Protein AF-A0AB35BUW9-F1 (afdb_monomer_lite)

Sequence (135 aa):
MRKITILLMLTLSVAYGQGQLTFNALEKMKGPFSFTEQNLIAQLMSMQQAQIDAGDITEFQSRCIASNMVVMFGDANAERFVQIAQKAYTHSMDALSIDDINFMQTINTKYMPALTIVTGECSETDSQNQEEDHE

pLDDT: mean 77.99, std 19.0, range [31.19, 95.5]

Secondary structure (DSSP, 8-state):
------------------------HHHHHTS---HHHHHHHHHHHHHHHHHHHHTSS-HHHHHHHHHHHHHHH-HHHHHHHHHHHHHHHHH-GGG--HHHHHHHHHHHHHHHHHHHHHHHHHHHHHHHHHHHTT-

Foldseek 3Di:
DDPPPPCPPPPDPDPDDDDPPDDDLVVLLPDDDDPLLVVLLVLQLVLCVVCCVVVVDHSQLSSSLSSVLCVVLPRVLSVLLSVLSVCCVPPNPVSDDPVSVVSVVVCCVPCVVVSVVSSVNSVVVVVVVVVVVVD

Radius of gyration: 15.79 Å; chains: 1; bounding box: 52×38×38 Å

Structure (mmCIF, N/CA/C/O backbone):
data_AF-A0AB35BUW9-F1
#
_entry.id   AF-A0AB35BUW9-F1
#
loop_
_atom_site.group_PDB
_atom_site.id
_atom_site.type_symbol
_atom_site.label_atom_id
_atom_site.label_alt_id
_atom_site.label_comp_id
_atom_site.label_asym_id
_atom_site.label_entity_id
_atom_site.label_seq_id
_atom_site.pdbx_PDB_ins_code
_atom_site.Cartn_x
_atom_site.Cartn_y
_atom_site.Cartn_z
_atom_site.occupancy
_atom_site.B_iso_or_equiv
_atom_site.auth_seq_id
_atom_site.auth_comp_id
_atom_site.auth_asym_id
_atom_site.auth_atom_id
_atom_site.pdbx_PDB_model_num
ATOM 1 N N . MET A 1 1 ? -10.069 -13.121 -24.584 1.00 36.94 1 MET A N 1
ATOM 2 C CA . MET A 1 1 ? -10.109 -12.687 -23.172 1.00 36.94 1 MET A CA 1
ATOM 3 C C . MET A 1 1 ? -9.405 -11.346 -23.080 1.00 36.94 1 MET A C 1
ATOM 5 O O . MET A 1 1 ? -8.191 -11.295 -23.220 1.00 36.94 1 MET A O 1
ATOM 9 N N . ARG A 1 2 ? -10.170 -10.254 -22.990 1.00 31.19 2 ARG A N 1
ATOM 10 C CA . ARG A 1 2 ? -9.616 -8.904 -22.845 1.00 31.19 2 ARG A CA 1
ATOM 11 C C . ARG A 1 2 ? -9.180 -8.756 -21.390 1.00 31.19 2 ARG A C 1
ATOM 13 O O . ARG A 1 2 ? -10.034 -8.660 -20.518 1.00 31.19 2 ARG A O 1
ATOM 20 N N . LYS A 1 3 ? -7.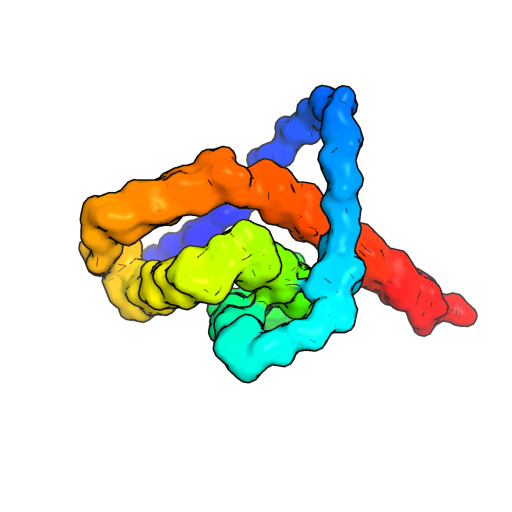870 -8.807 -21.138 1.00 35.72 3 LYS A N 1
ATOM 21 C CA . LYS A 1 3 ? -7.293 -8.353 -19.872 1.00 35.72 3 LYS A CA 1
ATOM 22 C C . LYS A 1 3 ? -7.615 -6.865 -19.786 1.00 35.72 3 LYS A C 1
ATOM 24 O O . LYS A 1 3 ? -7.068 -6.076 -20.551 1.00 35.72 3 LYS A O 1
ATOM 29 N N . ILE A 1 4 ? -8.588 -6.511 -18.953 1.00 41.66 4 ILE A N 1
ATOM 30 C CA . ILE A 1 4 ? -8.806 -5.127 -18.558 1.00 41.66 4 ILE A CA 1
ATOM 31 C C . ILE A 1 4 ? -7.612 -4.812 -17.669 1.00 41.66 4 ILE A C 1
ATOM 33 O O . ILE A 1 4 ? -7.592 -5.145 -16.489 1.00 41.66 4 ILE A O 1
ATOM 37 N N . THR A 1 5 ? -6.567 -4.277 -18.294 1.00 37.88 5 THR A N 1
ATOM 38 C CA . THR A 1 5 ? -5.558 -3.463 -17.637 1.00 37.88 5 THR A CA 1
ATOM 39 C C . THR A 1 5 ? -6.333 -2.510 -16.739 1.00 37.88 5 THR A C 1
ATOM 41 O O . THR A 1 5 ? -7.033 -1.631 -17.247 1.00 37.88 5 THR A O 1
ATOM 44 N N . ILE A 1 6 ? -6.293 -2.727 -15.420 1.00 48.56 6 ILE A N 1
ATOM 45 C CA . ILE A 1 6 ? -6.665 -1.706 -14.440 1.00 48.56 6 ILE A CA 1
ATOM 46 C C . ILE A 1 6 ? -5.575 -0.654 -14.584 1.00 48.56 6 ILE A C 1
ATOM 48 O O . ILE A 1 6 ? -4.555 -0.635 -13.907 1.00 48.56 6 ILE A O 1
ATOM 52 N N . LEU A 1 7 ? -5.776 0.138 -15.627 1.00 39.84 7 LEU A N 1
ATOM 53 C CA . LEU A 1 7 ? -5.056 1.320 -15.990 1.00 39.84 7 LEU A CA 1
ATOM 54 C C . LEU A 1 7 ? -5.459 2.331 -14.923 1.00 39.84 7 LEU A C 1
ATOM 56 O O . LEU A 1 7 ? -6.384 3.122 -15.107 1.00 39.84 7 LEU A O 1
ATOM 60 N N . LEU A 1 8 ? -4.792 2.262 -13.771 1.00 43.56 8 LEU A N 1
ATOM 61 C CA . LEU A 1 8 ? -4.602 3.441 -12.948 1.00 43.56 8 LEU A CA 1
ATOM 62 C C . LEU A 1 8 ? -3.766 4.384 -13.822 1.00 43.56 8 LEU A C 1
ATOM 64 O O . LEU A 1 8 ? -2.541 4.340 -13.838 1.00 43.56 8 LEU A O 1
ATOM 68 N N . MET A 1 9 ? -4.463 5.145 -14.670 1.00 38.44 9 MET A N 1
ATOM 69 C CA . MET A 1 9 ? -3.900 6.227 -15.462 1.00 38.44 9 MET A CA 1
ATOM 70 C C . MET A 1 9 ? -3.302 7.246 -14.487 1.00 38.44 9 MET A C 1
ATOM 72 O O . MET A 1 9 ? -3.971 8.187 -14.069 1.00 38.44 9 MET A O 1
ATOM 76 N N . LEU A 1 10 ? -2.023 7.084 -14.158 1.00 46.31 10 LEU A N 1
ATOM 77 C CA . LEU A 1 10 ? -1.162 8.109 -13.565 1.00 46.31 10 LEU A CA 1
ATOM 78 C C . LEU A 1 10 ? -0.728 9.149 -14.619 1.00 46.31 10 LEU A C 1
ATOM 80 O O . LEU A 1 10 ? 0.346 9.731 -14.544 1.00 46.31 10 LEU A O 1
ATOM 84 N N . THR A 1 11 ? -1.577 9.424 -15.611 1.00 43.84 11 THR A N 1
ATOM 85 C CA . THR A 1 11 ? -1.416 10.549 -16.537 1.00 43.84 11 THR A CA 1
ATOM 86 C C . THR A 1 11 ? -2.285 11.707 -16.059 1.00 43.84 11 THR A C 1
ATOM 88 O O . THR A 1 11 ? -3.280 12.059 -16.690 1.00 43.84 11 THR A O 1
ATOM 91 N N . LEU A 1 12 ? -1.944 12.287 -14.912 1.00 41.22 12 LEU A N 1
ATOM 92 C CA . LEU A 1 12 ? -2.495 13.570 -14.490 1.00 41.22 12 LEU A CA 1
ATOM 93 C C . LEU A 1 12 ? -1.336 14.541 -14.326 1.00 41.22 12 LEU A C 1
ATOM 95 O O . LEU A 1 12 ? -0.668 14.593 -13.299 1.00 41.22 12 LEU A O 1
ATOM 99 N N . SER A 1 13 ? -1.110 15.310 -15.389 1.00 43.69 13 SER A N 1
ATOM 100 C CA . SER A 1 13 ? -0.378 16.568 -15.349 1.00 43.69 13 SER A CA 1
ATOM 101 C C . SER A 1 13 ? -1.101 17.509 -14.385 1.00 43.69 13 SER A C 1
ATOM 103 O O . SER A 1 13 ? -2.020 18.226 -14.779 1.00 43.69 13 SER A O 1
ATOM 105 N N . VAL A 1 14 ? -0.728 17.486 -13.108 1.00 46.00 14 VAL A N 1
ATOM 106 C CA . VAL A 1 14 ? -1.187 18.480 -12.139 1.00 46.00 14 VAL A CA 1
ATOM 107 C C . VAL A 1 14 ? -0.144 19.584 -12.072 1.00 46.00 14 VAL A C 1
ATOM 109 O O . VAL A 1 14 ? 0.958 19.405 -11.564 1.00 46.00 14 VAL A O 1
ATOM 112 N N . ALA A 1 15 ? -0.504 20.741 -12.624 1.00 42.12 15 ALA A N 1
ATOM 113 C CA . ALA A 1 15 ? 0.145 21.999 -12.306 1.00 42.12 15 ALA A CA 1
ATOM 114 C C . ALA A 1 15 ? -0.040 22.254 -10.801 1.00 42.12 15 ALA A C 1
ATOM 116 O O . ALA A 1 15 ? -1.159 22.451 -10.325 1.00 42.12 15 ALA A O 1
ATOM 117 N N . TYR A 1 16 ? 1.059 22.183 -10.053 1.00 48.31 16 TYR A N 1
ATOM 118 C CA . TYR A 1 16 ? 1.080 22.352 -8.606 1.00 48.31 16 TYR A CA 1
ATOM 119 C C . TYR A 1 16 ? 0.788 23.810 -8.231 1.00 48.31 16 TYR A C 1
ATOM 121 O O . TYR A 1 16 ? 1.614 24.700 -8.423 1.00 48.31 16 TYR A O 1
ATOM 129 N N . GLY A 1 17 ? -0.387 24.047 -7.647 1.00 38.44 17 GLY A N 1
ATOM 130 C CA . GLY A 1 17 ? -0.608 25.197 -6.776 1.00 38.44 17 GLY A CA 1
ATOM 131 C C . GLY A 1 17 ? 0.158 24.976 -5.472 1.00 38.44 17 GLY A C 1
ATOM 132 O O . GLY A 1 17 ? -0.075 23.993 -4.773 1.00 38.44 17 GLY A O 1
ATOM 133 N N . GLN A 1 18 ? 1.102 25.867 -5.178 1.00 37.03 18 GLN A N 1
ATOM 134 C CA . GLN A 1 18 ? 2.000 25.808 -4.028 1.00 37.03 18 GLN A CA 1
ATOM 135 C C . GLN A 1 18 ? 1.235 25.934 -2.700 1.00 37.03 18 GLN A C 1
ATOM 137 O O . GLN A 1 18 ? 0.975 27.027 -2.207 1.00 37.03 18 GLN A O 1
ATOM 142 N N . GLY A 1 19 ? 0.914 24.796 -2.096 1.00 39.12 19 GLY A N 1
ATOM 143 C CA . GLY A 1 19 ? 0.755 24.650 -0.656 1.00 39.12 19 GLY A CA 1
ATOM 144 C C . GLY A 1 19 ? 1.625 23.473 -0.245 1.00 39.12 19 GLY A C 1
ATOM 145 O O . GLY A 1 19 ? 1.256 22.335 -0.513 1.00 39.12 19 GLY A O 1
ATOM 146 N N . GLN A 1 20 ? 2.811 23.735 0.314 1.00 41.53 20 GLN A N 1
ATOM 147 C CA . GLN A 1 20 ? 3.737 22.692 0.765 1.00 41.53 20 GLN A CA 1
ATOM 148 C C . GLN A 1 20 ? 3.123 21.937 1.952 1.00 41.53 20 GLN A C 1
ATOM 150 O O . GLN A 1 20 ? 3.352 22.266 3.112 1.00 41.53 20 GLN A O 1
ATOM 155 N N . LEU A 1 21 ? 2.327 20.914 1.657 1.00 44.56 21 LEU A N 1
ATOM 156 C CA . LEU A 1 21 ? 2.153 19.787 2.558 1.00 44.56 21 LEU A CA 1
ATOM 157 C C . LEU A 1 21 ? 3.454 18.989 2.479 1.00 44.56 21 LEU A C 1
ATOM 159 O O . LEU A 1 21 ? 3.632 18.193 1.565 1.00 44.56 21 LEU A O 1
ATOM 163 N N . THR A 1 22 ? 4.392 19.252 3.388 1.00 48.59 22 THR A N 1
ATOM 164 C CA . THR A 1 22 ? 5.570 18.397 3.548 1.00 48.59 22 THR A CA 1
ATOM 165 C C . THR A 1 22 ? 5.101 17.099 4.194 1.00 48.59 22 THR A C 1
ATOM 167 O O . THR A 1 22 ? 4.793 17.077 5.391 1.00 48.59 22 THR A O 1
ATOM 170 N N . PHE A 1 23 ? 4.971 16.037 3.406 1.00 57.28 23 PHE A N 1
ATOM 171 C CA . PHE A 1 23 ? 4.928 14.691 3.952 1.00 57.28 23 PHE A CA 1
ATOM 172 C C . PHE A 1 23 ? 6.386 14.254 4.166 1.00 57.28 23 PHE A C 1
ATOM 174 O O . PHE A 1 23 ? 7.306 14.811 3.579 1.00 57.28 23 PHE A O 1
ATOM 181 N N . ASN A 1 24 ? 6.641 13.362 5.117 1.00 68.12 24 ASN A N 1
ATOM 182 C CA . ASN A 1 24 ? 7.950 12.725 5.223 1.00 68.12 24 ASN A CA 1
ATOM 183 C C . ASN A 1 24 ? 7.712 11.227 5.112 1.00 68.12 24 ASN A C 1
ATOM 185 O O . ASN A 1 24 ? 7.521 10.534 6.117 1.00 68.12 24 ASN A O 1
ATOM 189 N N . ALA A 1 25 ? 7.626 10.744 3.872 1.00 68.94 25 ALA A N 1
ATOM 190 C CA . ALA A 1 25 ? 7.338 9.345 3.585 1.00 68.94 25 ALA A CA 1
ATOM 191 C C . ALA A 1 25 ? 8.368 8.391 4.221 1.00 68.94 25 ALA A C 1
ATOM 193 O O . ALA A 1 25 ? 8.012 7.288 4.643 1.00 68.94 25 ALA A O 1
ATOM 194 N N . LEU A 1 26 ? 9.623 8.833 4.357 1.00 68.38 26 LEU A N 1
ATOM 195 C CA . LEU A 1 26 ? 10.731 8.041 4.897 1.00 68.38 26 LEU A CA 1
ATOM 196 C C . LEU A 1 26 ? 10.691 7.903 6.416 1.00 68.38 26 LEU A C 1
ATOM 198 O O . LEU A 1 26 ? 11.027 6.846 6.948 1.00 68.38 26 LEU A O 1
ATOM 202 N N . GLU A 1 27 ? 10.274 8.942 7.136 1.00 70.88 27 GLU A N 1
ATOM 203 C CA . GLU A 1 27 ? 10.101 8.867 8.589 1.00 70.88 27 GLU A CA 1
ATOM 204 C C . GLU A 1 27 ? 9.069 7.796 8.957 1.00 70.88 27 GLU A C 1
ATOM 206 O O . GLU A 1 27 ? 9.278 7.007 9.881 1.00 70.88 27 GLU A O 1
ATOM 211 N N . LYS A 1 28 ? 8.003 7.682 8.161 1.00 68.38 28 LYS A N 1
ATOM 212 C CA . LYS A 1 28 ? 6.953 6.683 8.376 1.00 68.38 28 LYS A CA 1
ATOM 213 C C . LYS A 1 28 ? 7.404 5.254 8.103 1.00 68.38 28 LYS A C 1
ATOM 215 O O . LYS A 1 28 ? 6.837 4.348 8.695 1.00 68.38 28 LYS A O 1
ATOM 220 N N . MET A 1 29 ? 8.447 5.036 7.299 1.00 69.25 29 MET A N 1
ATOM 221 C CA . MET A 1 29 ? 9.063 3.711 7.133 1.00 69.25 29 MET A CA 1
ATOM 222 C C . MET A 1 29 ? 9.880 3.261 8.353 1.00 69.25 29 MET A C 1
ATOM 224 O O . MET A 1 29 ? 10.164 2.071 8.486 1.00 69.25 29 MET A O 1
ATOM 228 N N . LYS A 1 30 ? 10.292 4.196 9.221 1.00 68.38 30 LYS A N 1
ATOM 229 C CA . LYS A 1 30 ? 11.180 3.936 10.370 1.00 68.38 30 LYS A CA 1
ATOM 230 C C . LYS A 1 30 ? 10.429 3.602 11.663 1.00 68.38 30 LYS A C 1
ATOM 232 O O . LYS A 1 30 ? 11.070 3.298 12.667 1.00 68.38 30 LYS A O 1
ATOM 237 N N . GLY A 1 31 ? 9.099 3.688 11.667 1.00 66.25 31 GLY A N 1
ATOM 238 C CA . GLY A 1 31 ? 8.292 3.446 12.860 1.00 66.25 31 GLY A CA 1
ATOM 239 C C . GLY A 1 31 ? 8.372 1.991 13.344 1.00 66.25 31 GLY A C 1
ATOM 240 O O . GLY A 1 31 ? 8.523 1.077 12.528 1.00 66.25 31 GLY A O 1
ATOM 241 N N . PRO A 1 32 ? 8.255 1.734 14.660 1.00 77.75 32 PRO A N 1
ATOM 242 C CA . PRO A 1 32 ? 8.034 0.380 15.142 1.00 77.75 32 PRO A CA 1
ATOM 243 C C . PRO A 1 32 ? 6.634 -0.065 14.710 1.00 77.75 32 PRO A C 1
ATOM 245 O O . PRO A 1 32 ? 5.642 0.313 15.324 1.00 77.75 32 PRO A O 1
ATOM 248 N N . PHE A 1 33 ? 6.555 -0.862 13.649 1.00 86.50 33 PHE A N 1
ATOM 249 C CA . PHE A 1 33 ? 5.294 -1.457 13.223 1.00 86.50 33 PHE A CA 1
ATOM 250 C C . PHE A 1 33 ? 4.916 -2.611 14.145 1.00 86.50 33 PHE A C 1
ATOM 252 O O . PHE A 1 33 ? 5.716 -3.521 14.390 1.00 86.50 33 PHE A O 1
ATOM 259 N N . SER A 1 34 ? 3.676 -2.606 14.616 1.00 91.50 34 SER A N 1
ATOM 260 C CA . SER A 1 34 ? 3.039 -3.765 15.227 1.00 91.50 34 SER A CA 1
ATOM 261 C C . SER A 1 34 ? 2.991 -4.945 14.250 1.00 91.50 34 SER A C 1
ATOM 263 O O . SER A 1 34 ? 3.121 -4.789 13.035 1.00 91.50 34 SER A O 1
ATOM 265 N N . PHE A 1 35 ? 2.771 -6.155 14.767 1.00 92.12 35 PHE A N 1
ATOM 266 C CA . PHE A 1 35 ? 2.614 -7.342 13.920 1.00 92.12 35 PHE A CA 1
ATOM 267 C C . PHE A 1 35 ? 1.469 -7.182 12.903 1.00 92.12 35 PHE A C 1
ATOM 269 O O . PHE A 1 35 ? 1.604 -7.590 11.751 1.00 92.12 35 PHE A O 1
ATOM 276 N N . THR A 1 36 ? 0.366 -6.546 13.311 1.00 93.00 36 THR A N 1
ATOM 277 C CA . THR A 1 36 ? -0.771 -6.249 12.432 1.00 93.00 36 THR A CA 1
ATOM 278 C C . THR A 1 36 ? -0.354 -5.334 11.288 1.00 93.00 36 THR A C 1
ATOM 280 O O . THR A 1 36 ? -0.598 -5.659 10.128 1.00 93.00 36 THR A O 1
ATOM 283 N N . GLU A 1 37 ? 0.332 -4.231 11.590 1.00 93.06 37 GLU A N 1
ATOM 284 C CA . GLU A 1 37 ? 0.807 -3.290 10.574 1.00 93.06 37 GLU A CA 1
ATOM 285 C C . GLU A 1 37 ? 1.807 -3.954 9.622 1.00 93.06 37 GLU A C 1
ATOM 287 O O . GLU A 1 37 ? 1.674 -3.813 8.411 1.00 93.06 37 GLU A O 1
ATOM 292 N N . GLN A 1 38 ? 2.749 -4.753 10.135 1.00 92.56 38 GLN A N 1
ATOM 293 C CA . GLN A 1 38 ? 3.690 -5.512 9.300 1.00 92.56 38 GLN A CA 1
ATOM 294 C C . GLN A 1 38 ? 2.966 -6.472 8.348 1.00 92.56 38 GLN A C 1
ATOM 296 O O . GLN A 1 38 ? 3.307 -6.551 7.168 1.00 92.56 38 GLN A O 1
ATOM 301 N N . ASN A 1 39 ? 1.942 -7.173 8.837 1.00 95.00 39 ASN A N 1
ATOM 302 C CA . ASN A 1 39 ? 1.137 -8.075 8.021 1.00 95.00 39 ASN A CA 1
ATOM 303 C C . ASN A 1 39 ? 0.323 -7.326 6.950 1.00 95.00 39 ASN A C 1
ATOM 305 O O . ASN A 1 39 ? 0.175 -7.812 5.829 1.00 95.00 39 ASN A O 1
ATOM 309 N N . LEU A 1 40 ? -0.203 -6.141 7.266 1.00 95.12 40 LEU A N 1
ATOM 310 C CA . LEU A 1 40 ? -0.910 -5.298 6.297 1.00 95.12 40 LEU A CA 1
ATOM 311 C C . LEU A 1 40 ? 0.041 -4.745 5.230 1.00 95.12 40 LEU A C 1
ATOM 313 O O . LEU A 1 40 ? -0.285 -4.792 4.045 1.00 95.12 40 LEU A O 1
ATOM 317 N N . ILE A 1 41 ? 1.235 -4.295 5.630 1.00 93.88 41 ILE A N 1
ATOM 318 C CA . ILE A 1 41 ? 2.293 -3.852 4.711 1.00 93.88 41 ILE A CA 1
ATOM 319 C C . ILE A 1 41 ? 2.664 -4.989 3.755 1.00 93.88 41 ILE A C 1
ATOM 321 O O . ILE A 1 41 ? 2.667 -4.786 2.544 1.00 93.88 41 ILE A O 1
ATOM 325 N N . ALA A 1 42 ? 2.906 -6.197 4.272 1.00 94.19 42 ALA A N 1
ATOM 326 C CA . ALA A 1 42 ? 3.260 -7.353 3.451 1.00 94.19 42 ALA A CA 1
ATOM 327 C C . ALA A 1 42 ? 2.161 -7.717 2.436 1.00 94.19 42 ALA A C 1
ATOM 329 O O . ALA A 1 42 ? 2.459 -8.006 1.278 1.00 94.19 42 ALA A O 1
ATOM 330 N N . GLN A 1 43 ? 0.886 -7.660 2.835 1.00 94.25 43 GLN A N 1
ATOM 331 C CA . GLN A 1 43 ? -0.235 -7.902 1.921 1.00 94.25 43 GLN A CA 1
ATOM 332 C C . GLN A 1 43 ? -0.334 -6.831 0.828 1.00 94.25 43 GLN A C 1
ATOM 334 O O . GLN A 1 43 ? -0.532 -7.164 -0.340 1.00 94.25 43 GLN A O 1
ATOM 339 N N . LEU A 1 44 ? -0.157 -5.553 1.179 1.00 93.12 44 LEU A N 1
ATOM 340 C CA . LEU A 1 44 ? -0.129 -4.456 0.207 1.00 93.12 44 LEU A CA 1
ATOM 341 C C . LEU A 1 44 ? 1.018 -4.618 -0.796 1.00 93.12 44 LEU A C 1
ATOM 343 O O . LEU A 1 44 ? 0.788 -4.494 -1.998 1.00 93.12 44 LEU A O 1
ATOM 347 N N . MET A 1 45 ? 2.217 -4.963 -0.320 1.00 93.75 45 MET A N 1
ATOM 348 C CA . MET A 1 45 ? 3.366 -5.251 -1.184 1.00 93.75 45 MET A CA 1
ATOM 349 C C . MET A 1 45 ? 3.096 -6.453 -2.099 1.00 93.75 45 MET A C 1
ATOM 351 O O . MET A 1 45 ? 3.353 -6.388 -3.297 1.00 93.75 45 MET A O 1
ATOM 355 N N . SER A 1 46 ? 2.490 -7.526 -1.579 1.00 92.62 46 SER A N 1
ATOM 356 C CA . SER A 1 46 ? 2.136 -8.703 -2.385 1.00 92.62 46 SER A CA 1
ATOM 357 C C . SER A 1 46 ? 1.167 -8.366 -3.524 1.00 92.62 46 SER A C 1
ATOM 359 O O . SER A 1 46 ? 1.324 -8.879 -4.631 1.00 92.62 46 SER A O 1
ATOM 361 N N . MET A 1 47 ? 0.210 -7.459 -3.301 1.00 89.56 47 MET A N 1
ATOM 362 C CA . MET A 1 47 ? -0.685 -6.978 -4.363 1.00 89.56 47 MET A CA 1
ATOM 363 C C . MET A 1 47 ? 0.034 -6.125 -5.421 1.00 89.56 47 MET A C 1
ATOM 365 O O . MET A 1 47 ? -0.456 -5.994 -6.543 1.00 89.56 47 MET A O 1
ATOM 369 N N . GLN A 1 48 ? 1.192 -5.557 -5.085 1.00 90.12 48 GLN A N 1
ATOM 370 C CA . GLN A 1 48 ? 2.032 -4.768 -5.985 1.00 90.12 48 GLN A CA 1
ATOM 371 C C . GLN A 1 48 ? 3.108 -5.604 -6.697 1.00 90.12 48 GLN A C 1
ATOM 373 O O . GLN A 1 48 ? 3.766 -5.085 -7.595 1.00 90.12 48 GLN A O 1
ATOM 378 N N . GLN A 1 49 ? 3.252 -6.897 -6.375 1.00 91.38 49 GLN A N 1
ATOM 379 C CA . GLN A 1 49 ? 4.323 -7.753 -6.901 1.00 91.38 49 GLN A CA 1
ATOM 380 C C . GLN A 1 49 ? 4.402 -7.755 -8.432 1.00 91.38 49 GLN A C 1
ATOM 382 O O . GLN A 1 49 ? 5.486 -7.682 -8.991 1.00 91.38 49 GLN A O 1
ATOM 387 N N . ALA A 1 50 ? 3.261 -7.754 -9.127 1.00 87.56 50 ALA A N 1
ATOM 388 C CA . ALA A 1 50 ? 3.253 -7.726 -10.589 1.00 87.56 50 ALA A CA 1
ATOM 389 C C . ALA A 1 50 ? 3.859 -6.436 -11.181 1.00 87.56 50 ALA A C 1
ATOM 391 O O . ALA A 1 50 ? 4.389 -6.478 -12.286 1.00 87.56 50 ALA A O 1
ATOM 392 N N . GLN A 1 51 ? 3.772 -5.306 -10.468 1.00 88.31 51 GLN A N 1
ATOM 393 C CA . GLN A 1 51 ? 4.396 -4.037 -10.867 1.00 88.31 51 GLN A CA 1
ATOM 394 C C . GLN A 1 51 ? 5.900 -4.055 -10.571 1.00 88.31 51 GLN A C 1
ATOM 396 O O . GLN A 1 51 ? 6.681 -3.550 -11.371 1.00 88.31 51 GLN A O 1
ATOM 401 N N . ILE A 1 52 ? 6.301 -4.696 -9.464 1.00 89.88 52 ILE A N 1
ATOM 402 C CA . ILE A 1 52 ? 7.714 -4.926 -9.128 1.00 89.88 52 ILE A CA 1
ATOM 403 C C . ILE A 1 52 ? 8.373 -5.801 -10.200 1.00 89.88 52 ILE A C 1
ATOM 405 O O . ILE A 1 52 ? 9.388 -5.421 -10.774 1.00 89.88 52 ILE A O 1
ATOM 409 N N . ASP A 1 53 ? 7.754 -6.933 -10.538 1.00 91.75 53 ASP A N 1
ATOM 410 C CA . ASP A 1 53 ? 8.265 -7.870 -11.545 1.00 91.75 53 ASP A CA 1
ATOM 411 C C . ASP A 1 53 ? 8.335 -7.239 -12.949 1.00 91.75 53 ASP A C 1
ATOM 413 O O . ASP A 1 53 ? 9.171 -7.624 -13.768 1.00 91.75 53 ASP A O 1
ATOM 417 N N . ALA A 1 54 ? 7.453 -6.276 -13.238 1.00 91.12 54 ALA A N 1
ATOM 418 C CA . ALA A 1 54 ? 7.444 -5.516 -14.487 1.00 91.12 54 ALA A CA 1
ATOM 419 C C . ALA A 1 54 ? 8.484 -4.379 -14.523 1.00 91.12 54 ALA A C 1
ATOM 421 O O . ALA A 1 54 ? 8.745 -3.843 -15.600 1.00 91.12 54 ALA A O 1
ATOM 422 N N . GLY A 1 55 ? 9.079 -4.023 -13.380 1.00 86.94 55 GLY A N 1
ATOM 423 C CA . GLY A 1 55 ? 9.982 -2.878 -13.246 1.00 86.94 55 GLY A CA 1
ATOM 424 C C . GLY A 1 55 ? 9.275 -1.519 -13.228 1.00 86.94 55 GLY A C 1
ATOM 425 O O . GLY A 1 55 ? 9.936 -0.498 -13.388 1.00 86.94 55 GLY A O 1
ATOM 426 N N . ASP A 1 56 ? 7.951 -1.493 -13.038 1.00 89.88 56 ASP A N 1
ATOM 427 C CA . ASP A 1 56 ? 7.173 -0.250 -12.936 1.00 89.88 56 ASP A CA 1
ATOM 428 C C . ASP A 1 56 ? 7.420 0.461 -11.596 1.00 89.88 56 ASP A C 1
ATOM 430 O O . ASP A 1 56 ? 7.324 1.685 -11.513 1.00 89.88 56 ASP A O 1
ATOM 434 N N . ILE A 1 57 ? 7.726 -0.314 -10.549 1.00 89.69 57 ILE A N 1
ATOM 435 C CA . ILE A 1 57 ? 8.147 0.169 -9.230 1.00 89.69 57 ILE A CA 1
ATOM 436 C C . ILE A 1 57 ? 9.241 -0.738 -8.654 1.00 89.69 57 ILE A C 1
ATOM 438 O O . ILE A 1 57 ? 9.314 -1.918 -8.990 1.00 89.69 57 ILE A O 1
ATOM 442 N N . THR A 1 58 ? 10.059 -0.229 -7.735 1.00 91.38 58 THR A N 1
ATOM 443 C CA . THR A 1 58 ? 11.037 -1.046 -6.993 1.00 91.38 58 THR A CA 1
ATOM 444 C C . THR A 1 58 ? 10.444 -1.645 -5.714 1.00 91.38 58 THR A C 1
ATOM 446 O O . THR A 1 58 ? 9.405 -1.204 -5.211 1.00 91.38 58 THR A O 1
ATOM 449 N N . GLU A 1 59 ? 11.127 -2.633 -5.122 1.00 89.88 59 GLU A N 1
ATOM 450 C CA . GLU A 1 59 ? 10.764 -3.156 -3.794 1.00 89.88 59 GLU A CA 1
ATOM 451 C C . GLU A 1 59 ? 10.789 -2.061 -2.719 1.00 89.88 59 GLU A C 1
ATOM 453 O O . GLU A 1 59 ? 9.933 -2.036 -1.829 1.00 89.88 59 GLU A O 1
ATOM 458 N N . PHE A 1 60 ? 11.742 -1.126 -2.817 1.00 90.12 60 PHE A N 1
ATOM 459 C CA . PHE A 1 60 ? 11.822 0.021 -1.921 1.00 90.12 60 PHE A CA 1
ATOM 460 C C . PHE A 1 60 ? 10.578 0.903 -2.049 1.00 90.12 60 PHE A C 1
ATOM 462 O O . PHE A 1 60 ? 9.926 1.191 -1.043 1.00 90.12 60 PHE A O 1
ATOM 469 N N . GLN A 1 61 ? 10.208 1.281 -3.276 1.00 88.38 61 GLN A N 1
ATOM 470 C CA . GLN A 1 61 ? 9.024 2.100 -3.535 1.00 88.38 61 GLN A CA 1
ATOM 471 C C . GLN A 1 61 ? 7.751 1.403 -3.050 1.00 88.38 61 GLN A C 1
ATOM 473 O O . GLN A 1 61 ? 6.943 2.022 -2.354 1.00 88.38 61 GLN A O 1
ATOM 478 N N . SER A 1 62 ? 7.602 0.105 -3.330 1.00 92.12 62 SER A N 1
ATOM 479 C CA . SER A 1 62 ? 6.476 -0.698 -2.844 1.00 92.12 62 SER A CA 1
ATOM 480 C C . SER A 1 62 ? 6.379 -0.670 -1.317 1.00 92.12 62 SER A C 1
ATOM 482 O O . SER A 1 62 ? 5.330 -0.332 -0.760 1.00 92.12 62 SER A O 1
ATOM 484 N N . ARG A 1 63 ? 7.491 -0.926 -0.616 1.00 91.38 63 ARG A N 1
ATOM 485 C CA . ARG A 1 63 ? 7.533 -0.880 0.850 1.00 91.38 63 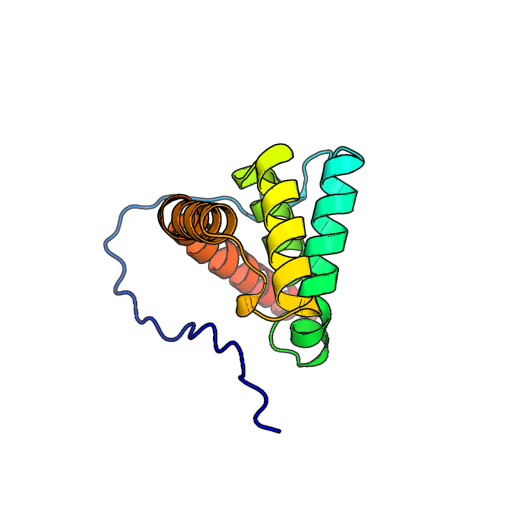ARG A CA 1
ATOM 486 C C . ARG A 1 63 ? 7.228 0.515 1.391 1.00 91.38 63 ARG A C 1
ATOM 488 O O . ARG A 1 63 ? 6.498 0.634 2.379 1.00 91.38 63 ARG A O 1
ATOM 495 N N . CYS A 1 64 ? 7.773 1.555 0.766 1.00 90.19 64 CYS A N 1
ATOM 496 C CA . CYS A 1 64 ? 7.573 2.946 1.156 1.00 90.19 64 CYS A CA 1
ATOM 497 C C . CYS A 1 64 ? 6.094 3.337 1.048 1.00 90.19 64 CYS A C 1
ATOM 499 O O . CYS A 1 64 ? 5.502 3.802 2.025 1.00 90.19 64 CYS A O 1
ATOM 501 N N . ILE A 1 65 ? 5.460 3.046 -0.089 1.00 91.25 65 ILE A N 1
ATOM 502 C CA 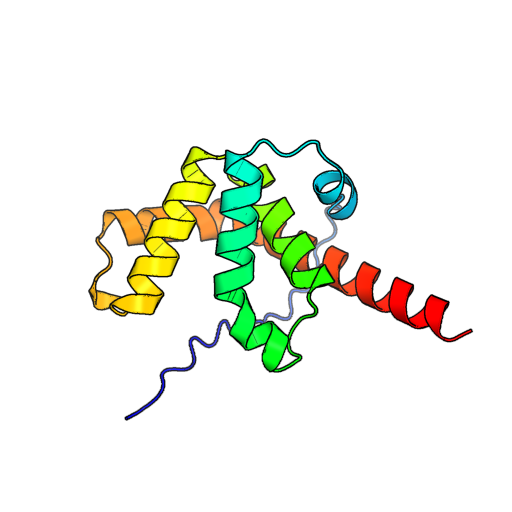. ILE A 1 65 ? 4.040 3.322 -0.330 1.00 91.25 65 ILE A CA 1
ATOM 503 C C . ILE A 1 65 ? 3.164 2.520 0.641 1.00 91.25 65 ILE A C 1
ATOM 505 O O . ILE A 1 65 ? 2.318 3.104 1.320 1.00 91.25 65 ILE A O 1
ATOM 509 N N . ALA A 1 66 ? 3.392 1.209 0.769 1.00 92.44 66 ALA A N 1
ATOM 510 C CA . ALA A 1 66 ? 2.608 0.337 1.644 1.00 92.44 66 ALA A CA 1
ATOM 511 C C . ALA A 1 66 ? 2.674 0.770 3.119 1.00 92.44 66 ALA A C 1
ATOM 513 O O . ALA A 1 66 ? 1.643 0.877 3.785 1.00 92.44 66 ALA A O 1
ATOM 514 N N . SER A 1 67 ? 3.870 1.097 3.617 1.00 92.31 67 SER A N 1
ATOM 515 C CA . SER A 1 67 ? 4.063 1.595 4.987 1.00 92.31 67 SER A CA 1
ATOM 516 C C . SER A 1 67 ? 3.288 2.891 5.225 1.00 92.31 67 SER A C 1
ATOM 518 O O . SER A 1 67 ? 2.579 3.039 6.221 1.00 92.31 67 SER A O 1
ATOM 520 N N . ASN A 1 68 ? 3.356 3.822 4.273 1.00 91.31 68 ASN A N 1
ATOM 521 C CA . ASN A 1 68 ? 2.647 5.091 4.363 1.00 91.31 68 ASN A CA 1
ATOM 522 C C . ASN A 1 68 ? 1.124 4.924 4.277 1.00 91.31 68 ASN A C 1
ATOM 524 O O . ASN A 1 68 ? 0.404 5.622 4.993 1.00 91.31 68 ASN A O 1
ATOM 528 N N . MET A 1 69 ? 0.625 3.993 3.457 1.00 91.50 69 MET A N 1
ATOM 529 C CA . MET A 1 69 ? -0.799 3.647 3.400 1.00 91.50 69 MET A CA 1
ATOM 530 C C . MET A 1 69 ? -1.309 3.171 4.758 1.00 91.50 69 MET A C 1
ATOM 532 O O . MET A 1 69 ? -2.304 3.704 5.247 1.00 91.50 69 MET A O 1
ATOM 536 N N . VAL A 1 70 ? -0.610 2.225 5.392 1.00 92.25 70 VAL A N 1
ATOM 537 C CA . VAL A 1 70 ? -1.011 1.684 6.699 1.00 92.25 70 VAL A CA 1
ATOM 538 C C . VAL A 1 70 ? -1.041 2.782 7.761 1.00 92.25 70 VAL A C 1
ATOM 540 O O . VAL A 1 70 ? -2.066 2.958 8.419 1.00 92.25 70 VAL A O 1
ATOM 543 N N . VAL A 1 71 ? 0.007 3.608 7.850 1.00 89.94 71 VAL A N 1
ATOM 544 C CA . VAL A 1 71 ? 0.057 4.717 8.819 1.00 89.94 71 VAL A CA 1
ATOM 545 C C . VAL A 1 71 ? -1.025 5.772 8.551 1.00 89.94 71 VAL A C 1
ATOM 547 O O . VAL A 1 71 ? -1.601 6.321 9.487 1.00 89.94 71 VAL A O 1
ATOM 550 N N . MET A 1 72 ? -1.316 6.096 7.286 1.00 89.69 72 MET A N 1
ATOM 551 C CA . MET A 1 72 ? -2.342 7.091 6.946 1.00 89.69 72 MET A CA 1
ATOM 552 C C . MET A 1 72 ? -3.761 6.602 7.210 1.00 89.69 72 MET A C 1
ATOM 554 O O . MET A 1 72 ? -4.616 7.379 7.642 1.00 89.69 72 MET A O 1
ATOM 558 N N . PHE A 1 73 ? -4.033 5.342 6.892 1.00 90.62 73 PHE A N 1
ATOM 559 C CA . PHE A 1 73 ? -5.373 4.782 7.001 1.00 90.62 73 PHE A CA 1
ATOM 560 C C . PHE A 1 73 ? -5.682 4.417 8.458 1.00 90.62 73 PHE A C 1
ATOM 562 O O . PHE A 1 73 ? -6.825 4.588 8.899 1.00 90.62 73 PHE A O 1
ATOM 569 N N . GLY A 1 74 ? -4.663 3.970 9.199 1.00 89.69 74 GLY A N 1
ATOM 570 C CA . GLY A 1 74 ? -4.798 3.256 10.463 1.00 89.69 74 GLY A CA 1
ATOM 571 C C . GLY A 1 74 ? -5.271 1.816 10.239 1.00 89.69 74 GLY A C 1
ATOM 572 O O . GLY A 1 74 ? -5.947 1.531 9.246 1.00 89.69 74 GLY A O 1
ATOM 573 N N . ASP A 1 75 ? -4.954 0.924 11.180 1.00 88.31 75 ASP A N 1
ATOM 574 C CA . ASP A 1 75 ? -5.143 -0.532 11.072 1.00 88.31 75 ASP A CA 1
ATOM 575 C C . ASP A 1 75 ? -6.504 -0.939 10.501 1.00 88.31 75 ASP A C 1
ATOM 577 O O . ASP A 1 75 ? -6.567 -1.651 9.505 1.00 88.31 75 ASP A O 1
ATOM 581 N N . ALA A 1 76 ? -7.601 -0.428 11.069 1.00 91.00 76 ALA A N 1
ATOM 582 C CA . ALA A 1 76 ? -8.953 -0.824 10.668 1.00 91.00 76 ALA A CA 1
ATOM 583 C C . ALA A 1 76 ? -9.284 -0.464 9.207 1.00 91.00 76 ALA A C 1
ATOM 585 O O . ALA A 1 76 ? -9.915 -1.241 8.489 1.00 91.00 76 ALA A O 1
ATOM 586 N N . ASN A 1 77 ? -8.863 0.717 8.743 1.00 92.62 77 ASN A N 1
ATOM 587 C CA . ASN A 1 77 ? -9.122 1.134 7.364 1.00 92.62 77 ASN A CA 1
ATOM 588 C C . ASN A 1 77 ? -8.133 0.483 6.392 1.00 92.62 77 ASN A C 1
ATOM 590 O O . ASN A 1 77 ? -8.518 0.173 5.267 1.00 92.62 77 ASN A O 1
ATOM 594 N N . ALA A 1 78 ? -6.885 0.264 6.812 1.00 92.56 78 ALA A N 1
ATOM 595 C CA . ALA A 1 78 ? -5.894 -0.469 6.033 1.00 92.56 78 ALA A CA 1
ATOM 596 C C . ALA A 1 78 ? -6.321 -1.926 5.822 1.00 92.56 78 ALA A C 1
ATOM 598 O O . ALA A 1 78 ? -6.299 -2.412 4.694 1.00 92.56 78 ALA A O 1
ATOM 599 N N . GLU A 1 79 ? -6.807 -2.592 6.868 1.00 95.31 79 GLU A N 1
ATOM 600 C CA . GLU A 1 79 ? -7.360 -3.942 6.787 1.00 95.31 79 GLU A CA 1
ATOM 601 C C . GLU A 1 79 ? -8.563 -4.000 5.843 1.00 95.31 79 GLU A C 1
ATOM 603 O O . GLU A 1 79 ? -8.587 -4.814 4.917 1.00 95.31 79 GLU A O 1
ATOM 608 N N . ARG A 1 80 ? -9.533 -3.092 6.006 1.00 95.19 80 ARG A N 1
ATOM 609 C CA . ARG A 1 80 ? -10.701 -3.031 5.117 1.00 95.19 80 ARG A CA 1
ATOM 610 C C . ARG A 1 80 ? -10.304 -2.769 3.664 1.00 95.19 80 ARG A C 1
ATOM 612 O O . ARG A 1 80 ? -10.864 -3.380 2.756 1.00 95.19 80 ARG A O 1
ATOM 619 N N . PHE A 1 81 ? -9.336 -1.885 3.437 1.00 93.62 81 PHE A N 1
ATOM 620 C CA . PHE A 1 81 ? -8.807 -1.618 2.105 1.00 93.62 81 PHE A CA 1
ATOM 621 C C . PHE A 1 81 ? -8.196 -2.877 1.481 1.00 93.62 81 PHE A C 1
ATOM 623 O O . PHE A 1 81 ? -8.549 -3.219 0.354 1.00 93.62 81 PHE A O 1
ATOM 630 N N . VAL A 1 82 ? -7.341 -3.596 2.215 1.00 93.75 82 VAL A N 1
ATOM 631 C CA . VAL A 1 82 ? -6.719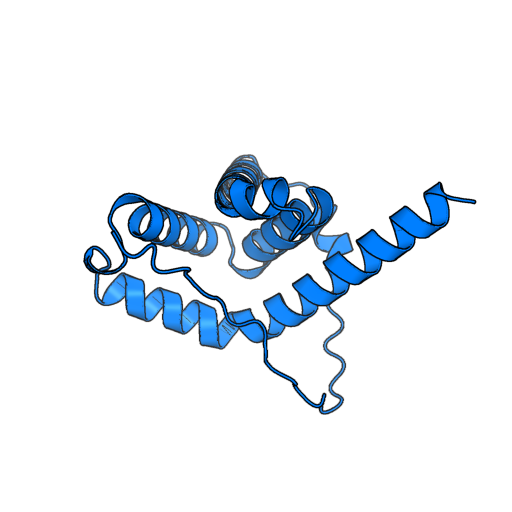 -4.843 1.743 1.00 93.75 82 VAL A CA 1
ATOM 632 C C . VAL A 1 82 ? -7.776 -5.896 1.416 1.00 93.75 82 VAL A C 1
ATOM 634 O O . VAL A 1 82 ? -7.719 -6.504 0.350 1.00 93.75 82 VAL A O 1
ATOM 637 N N . GLN A 1 83 ? -8.789 -6.071 2.268 1.00 93.25 83 GLN A N 1
ATOM 638 C CA . GLN A 1 83 ? -9.880 -7.016 2.013 1.00 93.25 83 GLN A CA 1
ATOM 639 C C . GLN A 1 83 ? -10.651 -6.678 0.728 1.00 93.25 83 GLN A C 1
ATOM 641 O O . GLN A 1 83 ? -10.919 -7.565 -0.085 1.00 93.25 83 GLN A O 1
ATOM 646 N N . ILE A 1 84 ? -10.977 -5.399 0.510 1.00 92.81 84 ILE A N 1
ATOM 647 C CA . ILE A 1 84 ? -11.664 -4.941 -0.706 1.00 92.81 84 ILE A CA 1
ATOM 648 C C . ILE A 1 84 ? -10.774 -5.131 -1.939 1.00 92.81 84 ILE A C 1
ATOM 650 O O . ILE A 1 84 ? -11.246 -5.633 -2.962 1.00 92.81 84 ILE A O 1
ATOM 654 N N . ALA A 1 85 ? -9.491 -4.782 -1.844 1.00 88.19 85 ALA A N 1
ATOM 655 C CA . ALA A 1 85 ? -8.530 -4.936 -2.931 1.00 88.19 85 ALA A CA 1
ATOM 656 C C . ALA A 1 85 ? -8.342 -6.413 -3.317 1.00 88.19 85 ALA A C 1
ATOM 658 O O . ALA A 1 85 ? -8.428 -6.754 -4.497 1.00 88.19 85 ALA A O 1
ATOM 659 N N . GLN A 1 86 ? -8.205 -7.311 -2.338 1.00 87.94 86 GLN A N 1
ATOM 660 C CA . GLN A 1 86 ? -8.093 -8.753 -2.568 1.00 87.94 86 GLN A CA 1
ATOM 661 C C . GLN A 1 86 ? -9.364 -9.335 -3.197 1.00 87.94 86 GLN A C 1
ATOM 663 O O . GLN A 1 86 ? -9.299 -10.165 -4.110 1.00 87.94 86 GLN A O 1
ATOM 668 N N . LYS A 1 87 ? -10.534 -8.884 -2.731 1.00 88.88 87 LYS A N 1
ATOM 669 C CA . LYS A 1 87 ? -11.834 -9.275 -3.281 1.00 88.88 87 LYS A CA 1
ATOM 670 C C . LYS A 1 87 ? -11.962 -8.848 -4.743 1.00 88.88 87 LYS A C 1
ATOM 672 O O . LYS A 1 87 ? -12.339 -9.670 -5.575 1.00 88.88 87 LYS A O 1
ATOM 677 N N . ALA A 1 88 ? -11.584 -7.610 -5.064 1.00 86.00 88 ALA A N 1
ATOM 678 C CA . ALA A 1 88 ? -11.574 -7.099 -6.433 1.00 86.00 88 ALA A CA 1
ATOM 679 C C . ALA A 1 88 ? -10.569 -7.846 -7.325 1.00 86.00 88 ALA A C 1
ATOM 681 O O . ALA A 1 88 ? -10.890 -8.172 -8.466 1.00 86.00 88 ALA A O 1
ATOM 682 N N . TYR A 1 89 ? -9.382 -8.160 -6.800 1.00 83.00 89 TYR A N 1
ATOM 683 C CA . TYR A 1 89 ? -8.354 -8.918 -7.514 1.00 83.00 89 TYR A CA 1
ATOM 684 C C . TYR A 1 89 ? -8.812 -10.346 -7.846 1.00 83.00 89 TYR A C 1
ATOM 686 O O . TYR A 1 89 ? -8.618 -10.825 -8.960 1.00 83.00 89 TYR A O 1
ATOM 694 N N . THR A 1 90 ? -9.463 -11.017 -6.893 1.00 84.50 90 THR A N 1
ATOM 695 C CA . THR A 1 90 ? -9.840 -12.435 -7.013 1.00 84.50 90 THR A CA 1
ATOM 696 C C . THR A 1 90 ? -11.140 -12.634 -7.794 1.00 84.50 90 THR A C 1
ATOM 698 O O . THR A 1 90 ? -11.261 -13.574 -8.578 1.00 84.50 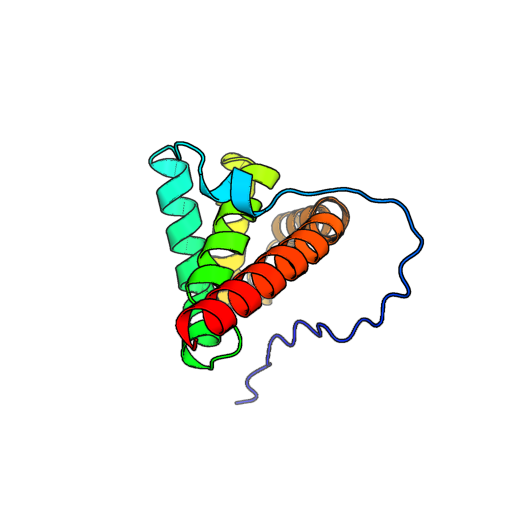90 THR A O 1
ATOM 701 N N . HIS A 1 91 ? -12.130 -11.763 -7.583 1.00 83.00 91 HIS A N 1
ATOM 702 C CA . HIS A 1 91 ? -13.497 -11.952 -8.078 1.00 83.00 91 HIS A CA 1
ATOM 703 C C . HIS A 1 91 ? -13.960 -10.875 -9.065 1.00 83.00 91 HIS A C 1
ATOM 705 O O . HIS A 1 91 ? -15.120 -10.890 -9.468 1.00 83.00 91 HIS A O 1
ATOM 711 N N . SER A 1 92 ? -13.059 -9.992 -9.509 1.00 79.19 92 SER A N 1
ATOM 712 C CA . SER A 1 92 ? -13.371 -8.799 -10.310 1.00 79.19 92 SER A CA 1
ATOM 713 C C . SER A 1 92 ? -14.191 -7.749 -9.546 1.00 79.19 92 SER A C 1
ATOM 715 O O . SER A 1 92 ? -14.696 -7.979 -8.446 1.00 79.19 92 SER A O 1
ATOM 717 N N . MET A 1 93 ? -14.313 -6.555 -10.132 1.00 78.50 93 MET A N 1
ATOM 718 C CA . MET A 1 93 ? -15.005 -5.422 -9.503 1.00 78.50 93 MET A CA 1
ATOM 719 C C . MET A 1 93 ? -16.500 -5.670 -9.260 1.00 78.50 93 MET A C 1
ATOM 721 O O . MET A 1 93 ? -17.060 -5.095 -8.331 1.00 78.50 93 MET A O 1
ATOM 725 N N . ASP A 1 94 ? -17.124 -6.562 -10.030 1.00 81.88 94 ASP A N 1
ATOM 726 C CA . ASP A 1 94 ? -18.553 -6.885 -9.917 1.00 81.88 94 ASP A CA 1
ATOM 727 C C . ASP A 1 94 ? -18.914 -7.558 -8.582 1.00 81.88 94 ASP A C 1
ATOM 729 O O . ASP A 1 94 ? -20.076 -7.570 -8.180 1.00 81.88 94 ASP A O 1
ATOM 733 N N . ALA A 1 95 ? -17.925 -8.106 -7.869 1.00 85.38 95 ALA A N 1
ATOM 734 C CA . ALA A 1 95 ? -18.128 -8.701 -6.554 1.00 85.38 95 ALA A CA 1
ATOM 735 C C . ALA A 1 95 ? -18.223 -7.659 -5.423 1.00 85.38 95 ALA A C 1
ATOM 737 O O . ALA A 1 95 ? -18.595 -8.008 -4.297 1.00 85.38 95 ALA A O 1
ATOM 738 N N . LEU A 1 96 ? -17.853 -6.400 -5.673 1.00 89.56 96 LEU A N 1
ATOM 739 C CA . LEU A 1 96 ? -17.834 -5.355 -4.652 1.00 89.56 96 LEU A CA 1
ATOM 740 C C . LEU A 1 96 ? -19.253 -4.910 -4.282 1.00 89.56 96 LEU A C 1
ATOM 742 O O . LEU A 1 96 ? -20.105 -4.684 -5.137 1.00 89.56 96 LEU A O 1
ATOM 746 N N . SER A 1 97 ? -19.504 -4.778 -2.980 1.00 93.75 97 SER A N 1
ATOM 747 C CA . SER A 1 97 ? -20.760 -4.218 -2.480 1.00 93.75 97 SER A CA 1
ATOM 748 C C . SER A 1 97 ? -20.795 -2.697 -2.665 1.00 93.75 97 SER A C 1
ATOM 750 O O . SER A 1 97 ? -19.758 -2.055 -2.839 1.00 93.75 97 SER A O 1
ATOM 752 N N . ILE A 1 98 ? -21.984 -2.092 -2.569 1.00 92.69 98 ILE A N 1
ATOM 753 C CA . ILE A 1 98 ? -22.121 -0.623 -2.563 1.00 92.69 98 ILE A CA 1
ATOM 754 C C . ILE A 1 98 ? -21.292 -0.009 -1.422 1.00 92.69 98 ILE A C 1
ATOM 756 O O . ILE A 1 98 ? -20.651 1.022 -1.612 1.00 92.69 98 ILE A O 1
ATOM 760 N N . ASP A 1 99 ? -21.231 -0.672 -0.267 1.00 95.50 99 ASP A N 1
ATOM 761 C CA . ASP A 1 99 ? -20.428 -0.222 0.872 1.00 95.50 99 ASP A CA 1
ATOM 762 C C . ASP A 1 99 ? -18.921 -0.292 0.596 1.00 95.50 99 ASP A C 1
ATOM 764 O O . ASP A 1 99 ? -18.180 0.590 1.038 1.00 95.50 99 A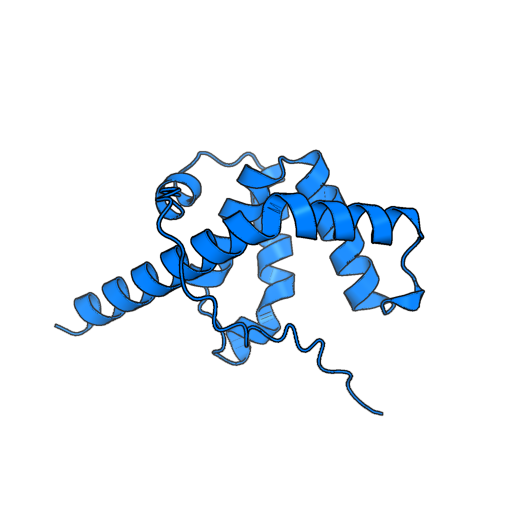SP A O 1
ATOM 768 N N . ASP A 1 100 ? -18.459 -1.300 -0.150 1.00 92.50 100 ASP A N 1
ATOM 769 C CA . ASP A 1 100 ? -17.064 -1.400 -0.599 1.00 92.50 100 ASP A CA 1
ATOM 770 C C . ASP A 1 100 ? -16.728 -0.237 -1.543 1.00 92.50 100 ASP A C 1
ATOM 772 O O . ASP A 1 100 ? -15.703 0.427 -1.387 1.00 92.50 100 ASP A O 1
ATOM 776 N N . ILE A 1 101 ? -17.628 0.062 -2.485 1.00 91.12 101 ILE A N 1
ATOM 777 C CA . ILE A 1 101 ? -17.473 1.164 -3.443 1.00 91.12 101 ILE A CA 1
ATOM 778 C C . ILE A 1 101 ? -17.431 2.512 -2.713 1.00 91.12 101 ILE A C 1
ATOM 780 O O . ILE A 1 101 ? -16.530 3.314 -2.959 1.00 91.12 101 ILE A O 1
ATOM 784 N N . ASN A 1 102 ? -18.353 2.754 -1.779 1.00 94.25 102 ASN A N 1
ATOM 785 C CA . ASN A 1 102 ? -18.404 3.992 -0.996 1.00 94.25 102 ASN A CA 1
ATOM 786 C C . ASN A 1 102 ? -17.151 4.174 -0.130 1.00 94.25 102 ASN A C 1
ATOM 788 O O . ASN A 1 102 ? -16.624 5.283 0.010 1.00 94.25 102 ASN A O 1
ATOM 792 N N . PHE A 1 103 ? -16.637 3.081 0.438 1.00 93.50 103 PHE A N 1
ATOM 793 C CA . PHE A 1 103 ? -15.380 3.116 1.171 1.00 93.50 103 PHE A CA 1
ATOM 794 C C . PHE A 1 103 ? -14.207 3.471 0.253 1.00 93.50 103 PHE A C 1
ATOM 796 O O . PHE A 1 103 ? -13.441 4.374 0.575 1.00 93.50 103 PHE A O 1
ATOM 803 N N . MET A 1 104 ? -14.098 2.848 -0.923 1.00 91.62 104 MET A N 1
ATOM 804 C CA . MET A 1 104 ? -13.043 3.167 -1.893 1.00 91.62 104 MET A CA 1
ATOM 805 C C . MET A 1 104 ? -13.133 4.608 -2.410 1.00 91.62 104 MET A C 1
ATOM 807 O O . MET A 1 104 ? -12.107 5.258 -2.597 1.00 91.62 104 MET A O 1
ATOM 811 N N . GLN A 1 105 ? -14.341 5.153 -2.572 1.00 89.19 105 GLN A N 1
ATOM 812 C CA . GLN A 1 105 ? -14.536 6.575 -2.869 1.00 89.19 105 GLN A CA 1
ATOM 813 C C . GLN A 1 105 ? -14.042 7.466 -1.727 1.00 89.19 105 GLN A C 1
ATOM 815 O O . GLN A 1 105 ? -13.355 8.453 -1.979 1.00 89.19 105 GLN A O 1
ATOM 820 N N . THR A 1 106 ? -14.319 7.092 -0.475 1.00 89.06 106 THR A N 1
ATOM 821 C CA . THR A 1 106 ? -13.792 7.802 0.701 1.00 89.06 106 THR A CA 1
ATOM 822 C C . THR A 1 106 ? -12.269 7.767 0.718 1.00 89.06 106 THR A C 1
ATOM 824 O O . THR A 1 106 ? -11.640 8.796 0.967 1.00 89.06 106 THR A O 1
ATOM 827 N N . ILE A 1 107 ? -11.672 6.610 0.405 1.00 88.25 107 ILE A N 1
ATOM 828 C CA . ILE A 1 107 ? -10.221 6.488 0.275 1.00 88.25 107 ILE A CA 1
ATOM 829 C C . ILE A 1 107 ? -9.696 7.456 -0.786 1.00 88.25 107 ILE A C 1
ATOM 831 O O . ILE A 1 107 ? -8.768 8.221 -0.519 1.00 88.25 107 ILE A O 1
ATOM 835 N N . ASN A 1 108 ? -10.345 7.475 -1.951 1.00 84.56 108 ASN A N 1
ATOM 836 C CA . ASN A 1 108 ? -9.953 8.320 -3.067 1.00 84.56 108 ASN A CA 1
ATOM 837 C C . ASN A 1 108 ? -10.012 9.814 -2.722 1.00 84.56 108 ASN A C 1
ATOM 839 O O . ASN A 1 108 ? -9.044 10.543 -2.901 1.00 84.56 108 ASN A O 1
ATOM 843 N N . THR A 1 109 ? -11.122 10.276 -2.153 1.00 88.38 109 THR A N 1
ATOM 844 C CA . THR A 1 109 ? -11.298 11.693 -1.823 1.00 88.38 109 THR A CA 1
ATOM 845 C C . THR A 1 109 ? -10.404 12.143 -0.671 1.00 88.38 109 THR A C 1
ATOM 847 O O . THR A 1 109 ? -9.885 13.257 -0.701 1.00 88.38 109 THR A O 1
ATOM 850 N N . LYS A 1 110 ? -10.232 11.307 0.358 1.00 88.25 110 LYS A N 1
ATOM 851 C CA . LYS A 1 110 ? -9.554 11.717 1.592 1.00 88.25 110 LYS A CA 1
ATOM 852 C C . LYS A 1 110 ? -8.044 11.514 1.544 1.00 88.25 110 LYS A C 1
ATOM 854 O O . LYS A 1 110 ? -7.317 12.349 2.073 1.00 88.25 110 LYS A O 1
ATOM 859 N N . TYR A 1 111 ? -7.578 10.413 0.958 1.00 85.81 111 TYR A N 1
ATOM 860 C CA . TYR A 1 111 ? -6.182 10.001 1.085 1.00 85.81 111 TYR A CA 1
ATOM 861 C C . TYR A 1 111 ? -5.401 10.030 -0.227 1.00 85.81 111 TYR A C 1
ATOM 863 O O . TYR A 1 111 ? -4.177 10.122 -0.152 1.00 85.81 111 TYR A O 1
ATOM 871 N N . MET A 1 112 ? -6.038 10.011 -1.410 1.00 85.06 112 MET A N 1
ATOM 872 C CA . MET A 1 112 ? -5.247 10.022 -2.649 1.00 85.06 112 MET A CA 1
ATOM 873 C C . MET A 1 112 ? -4.359 11.249 -2.839 1.00 85.06 112 MET A C 1
ATOM 875 O O . MET A 1 112 ? -3.222 11.049 -3.253 1.00 85.06 112 MET A O 1
ATOM 879 N N . PRO A 1 113 ? -4.767 12.483 -2.486 1.00 85.50 113 PRO A N 1
ATOM 880 C CA . PRO A 1 113 ? -3.856 13.621 -2.587 1.00 85.50 113 PRO A CA 1
ATOM 881 C C . PRO A 1 113 ? -2.555 13.412 -1.795 1.00 85.50 113 PRO A C 1
ATOM 883 O O . PRO A 1 113 ? -1.473 13.707 -2.293 1.00 85.50 113 PRO A O 1
ATOM 886 N N . ALA A 1 114 ? -2.647 12.835 -0.592 1.00 84.75 114 ALA A N 1
ATOM 887 C CA . ALA A 1 114 ? -1.480 12.516 0.228 1.00 84.75 114 ALA A CA 1
ATOM 888 C C . ALA A 1 114 ? -0.681 11.334 -0.341 1.00 84.75 114 ALA A C 1
ATOM 890 O O . ALA A 1 114 ? 0.544 11.374 -0.361 1.00 84.75 114 ALA A O 1
ATOM 891 N N . LEU A 1 115 ? -1.357 10.303 -0.858 1.00 85.19 115 LEU A N 1
ATOM 892 C CA . LEU A 1 115 ? -0.701 9.158 -1.493 1.00 85.19 115 LEU A CA 1
ATOM 893 C C . LEU A 1 115 ? 0.053 9.539 -2.770 1.00 85.19 115 LEU A C 1
ATOM 895 O O . LEU A 1 115 ? 1.099 8.957 -3.042 1.00 85.19 115 LEU A O 1
ATOM 899 N N . THR A 1 116 ? -0.425 10.524 -3.532 1.00 85.00 116 THR A N 1
ATOM 900 C CA . THR A 1 116 ? 0.308 11.065 -4.684 1.00 85.00 116 THR A CA 1
ATOM 901 C C . THR A 1 116 ? 1.613 11.730 -4.247 1.00 85.00 116 THR A C 1
ATOM 903 O O . THR A 1 116 ? 2.642 11.492 -4.872 1.00 85.00 116 THR A O 1
ATOM 906 N N . ILE A 1 117 ? 1.595 12.500 -3.152 1.00 85.12 117 ILE A N 1
ATOM 907 C CA . ILE A 1 117 ? 2.806 13.116 -2.584 1.00 85.12 117 ILE A CA 1
ATOM 908 C C . ILE A 1 117 ? 3.773 12.032 -2.095 1.00 85.12 117 ILE A C 1
ATOM 910 O O . ILE A 1 117 ? 4.929 12.024 -2.501 1.00 85.12 117 ILE A O 1
ATOM 914 N N . VAL A 1 118 ? 3.278 11.065 -1.313 1.00 86.00 118 VAL A N 1
ATOM 915 C CA . VAL A 1 118 ? 4.064 9.916 -0.827 1.00 86.00 118 VAL A CA 1
ATOM 916 C C . VAL A 1 118 ? 4.726 9.170 -1.978 1.00 86.00 118 VAL A C 1
ATOM 918 O O . VAL A 1 118 ? 5.909 8.875 -1.909 1.00 86.00 118 VAL A O 1
ATOM 921 N N . THR A 1 119 ? 3.977 8.864 -3.037 1.00 86.12 119 THR A N 1
ATOM 922 C CA . THR A 1 119 ? 4.511 8.124 -4.190 1.00 86.12 119 THR A CA 1
ATOM 923 C C . THR A 1 119 ? 5.641 8.905 -4.862 1.00 86.12 119 THR A C 1
ATOM 925 O O . THR A 1 119 ? 6.661 8.313 -5.205 1.00 86.12 119 THR A O 1
ATOM 928 N N . GLY A 1 120 ? 5.494 10.230 -4.988 1.00 85.62 120 GLY A N 1
ATOM 929 C CA . GLY A 1 120 ? 6.550 11.112 -5.486 1.00 85.62 120 GLY A CA 1
ATOM 930 C C . GLY A 1 120 ? 7.802 11.086 -4.605 1.00 85.62 120 GLY A C 1
ATOM 931 O O . GLY A 1 120 ? 8.885 10.811 -5.109 1.00 85.62 120 GLY A O 1
ATOM 932 N N . GLU A 1 121 ? 7.649 11.276 -3.292 1.00 86.69 121 GLU A N 1
ATOM 933 C CA . GLU A 1 121 ? 8.765 11.253 -2.330 1.00 86.69 121 GLU A CA 1
ATOM 934 C C . GLU A 1 121 ? 9.484 9.894 -2.293 1.00 86.69 121 GLU A C 1
ATOM 936 O O . GLU A 1 121 ? 10.715 9.835 -2.264 1.00 86.69 121 GLU A O 1
ATOM 941 N N . CYS A 1 122 ? 8.728 8.790 -2.323 1.00 86.00 122 CYS A N 1
ATOM 942 C CA . CYS A 1 122 ? 9.285 7.439 -2.378 1.00 86.00 122 CYS A CA 1
ATOM 943 C C . CYS A 1 122 ? 10.082 7.214 -3.672 1.00 86.00 122 CYS A C 1
ATOM 945 O O . CYS A 1 122 ? 11.131 6.577 -3.630 1.00 86.00 122 CYS A O 1
ATOM 947 N N . SER A 1 123 ? 9.598 7.726 -4.809 1.00 86.56 123 SER A N 1
ATOM 948 C CA . SER A 1 123 ? 10.293 7.598 -6.092 1.00 86.56 123 SER A CA 1
ATOM 949 C C . SER A 1 123 ? 11.571 8.428 -6.140 1.00 86.56 123 SER A C 1
ATOM 951 O O . SER A 1 123 ? 12.597 7.919 -6.572 1.00 86.56 123 SER A O 1
ATOM 953 N N . GLU A 1 124 ? 11.517 9.684 -5.694 1.00 84.31 124 GLU A N 1
ATOM 954 C CA . GLU A 1 124 ? 12.672 10.589 -5.692 1.00 84.31 124 GLU A CA 1
ATOM 955 C C . GLU A 1 124 ? 13.792 10.063 -4.789 1.00 84.31 124 GLU A C 1
ATOM 957 O O . GLU A 1 124 ? 14.953 10.038 -5.193 1.00 84.31 124 GLU A O 1
ATOM 962 N N . THR A 1 125 ? 13.436 9.561 -3.603 1.00 80.00 125 THR A N 1
ATOM 963 C CA . THR A 1 125 ? 14.418 8.973 -2.680 1.00 80.00 125 THR A CA 1
ATOM 964 C C . THR A 1 125 ? 15.099 7.745 -3.281 1.00 80.00 125 THR A C 1
ATOM 966 O O . THR A 1 125 ? 16.301 7.556 -3.120 1.00 80.00 125 THR A O 1
ATOM 969 N N . ASP A 1 126 ? 14.336 6.887 -3.955 1.00 77.81 126 ASP A N 1
ATOM 970 C CA . ASP A 1 126 ? 14.880 5.677 -4.571 1.00 77.81 126 ASP A CA 1
ATOM 971 C C . ASP A 1 126 ? 15.870 6.010 -5.694 1.00 77.81 126 ASP A C 1
ATOM 973 O O . ASP A 1 126 ? 16.944 5.420 -5.765 1.00 77.81 126 ASP A O 1
ATOM 977 N N . SER A 1 127 ? 15.552 7.010 -6.524 1.00 74.19 127 SER A N 1
ATOM 978 C CA . SER A 1 127 ? 16.466 7.495 -7.562 1.00 74.19 127 SER A CA 1
ATOM 979 C C . SER A 1 127 ? 17.759 8.069 -6.977 1.00 74.19 127 SER A C 1
ATOM 981 O O . SER A 1 127 ? 18.832 7.751 -7.478 1.00 74.19 127 SER A O 1
ATOM 983 N N . GLN A 1 128 ? 17.675 8.850 -5.895 1.00 69.75 128 GLN A N 1
ATOM 984 C CA . GLN A 1 128 ? 18.856 9.403 -5.217 1.00 69.75 128 GLN A CA 1
ATOM 985 C C . GLN A 1 128 ? 19.764 8.304 -4.647 1.00 69.75 128 GLN A C 1
ATOM 987 O O . GLN A 1 128 ? 20.972 8.342 -4.853 1.00 69.75 128 GLN A O 1
ATOM 992 N N . ASN A 1 129 ? 19.191 7.288 -3.995 1.00 63.50 129 ASN A N 1
ATOM 993 C CA . ASN A 1 129 ? 19.977 6.177 -3.448 1.00 63.50 129 ASN A CA 1
ATOM 994 C C . ASN A 1 129 ? 20.664 5.350 -4.549 1.00 63.50 129 ASN A C 1
ATOM 996 O O . ASN A 1 129 ? 21.771 4.862 -4.351 1.00 63.50 129 ASN A O 1
ATOM 1000 N N . GLN A 1 130 ? 20.022 5.190 -5.710 1.00 62.06 130 GLN A N 1
ATOM 1001 C CA . GLN A 1 130 ? 20.610 4.462 -6.839 1.00 62.06 130 GLN A CA 1
ATOM 1002 C C . GLN A 1 130 ? 21.731 5.250 -7.529 1.00 62.06 130 GLN A C 1
ATOM 1004 O O . GLN A 1 130 ? 22.672 4.640 -8.024 1.00 62.06 130 GLN A O 1
ATOM 1009 N N . GLU A 1 131 ? 21.660 6.584 -7.565 1.00 60.66 131 GLU A N 1
ATOM 1010 C CA . GLU A 1 131 ? 22.744 7.423 -8.096 1.00 60.66 131 GLU A CA 1
ATOM 1011 C C . GLU A 1 131 ? 23.981 7.418 -7.180 1.00 60.66 131 GLU A C 1
ATOM 1013 O O . GLU A 1 131 ? 25.099 7.347 -7.687 1.00 60.66 131 GLU A O 1
ATOM 1018 N N . GLU A 1 132 ? 23.799 7.410 -5.854 1.00 55.91 132 GLU A N 1
ATOM 1019 C CA . GLU A 1 132 ? 24.906 7.357 -4.880 1.00 55.91 132 GLU A CA 1
ATOM 1020 C C . GLU A 1 132 ? 25.636 5.998 -4.848 1.00 55.91 132 GLU A C 1
ATOM 1022 O O . GLU A 1 132 ? 26.841 5.959 -4.614 1.00 55.91 132 GLU A O 1
ATOM 1027 N N . ASP A 1 133 ? 24.953 4.884 -5.135 1.00 51.62 133 ASP A N 1
ATOM 1028 C CA . ASP A 1 133 ? 25.566 3.542 -5.206 1.00 51.62 133 ASP A CA 1
ATOM 1029 C C . ASP A 1 133 ? 26.372 3.300 -6.509 1.00 51.62 133 ASP A C 1
ATOM 1031 O O . ASP A 1 133 ? 27.004 2.249 -6.682 1.00 51.62 133 ASP A O 1
ATOM 1035 N N . HIS A 1 134 ? 26.346 4.255 -7.447 1.00 47.44 134 HIS A N 1
ATOM 1036 C CA . HIS A 1 134 ? 27.034 4.190 -8.740 1.00 47.44 134 HIS A CA 1
ATOM 1037 C C . HIS A 1 134 ? 28.245 5.141 -8.874 1.00 47.44 134 HIS A C 1
ATOM 1039 O O . HIS A 1 134 ? 28.866 5.153 -9.944 1.00 47.44 134 HIS A O 1
ATOM 1045 N N . GLU A 1 135 ? 28.622 5.870 -7.814 1.00 41.81 135 GLU A N 1
ATOM 1046 C CA . GLU A 1 135 ? 29.889 6.630 -7.693 1.00 41.81 135 GLU A CA 1
ATOM 1047 C C . GLU A 1 135 ? 30.986 5.859 -6.932 1.00 41.81 135 GLU A C 1
ATOM 1049 O O . GLU A 1 135 ? 32.172 6.000 -7.324 1.00 41.81 135 GLU A O 1
#

Organism: NCBI:txid400946

=== Feature glossary ===
The record interleaves many kinds of information about one protein. Here is each kind framed as the question it answers.

Q: What are the backbone torsion angles?
A: φ (phi) and ψ (psi) are the two rotatable backbone dihedrals per residue: φ is the C(i-1)–N–Cα–C torsion, ψ is the N–Cα–C–N(i+1) torsion, both in degrees on (−180°, 180°]. α-helical residues cluster near (−60°, −45°); β-strand residues near (−120°, +130°). A Ramachandran plot is simply a scatter of (φ, ψ) for every residue.

Q: What is the amino-acid chain?
A: This is the polypeptide sequence — one letter per residue, N-terminus first. Length ranges from a few dozen residues for small domains to over a thousand for large multi-domain proteins.

Q: How mobile is each atom in the crystal?
A: For experimental (PDB) structures, the B-factor (temperature factor) quantifies the positional spread of each atom in the crystal — a combination of thermal vibration and static disorder — in units of Å². High B-factors mark flexible loops or poorly resolved regions; low B-factors mark the rigid, well-ordered core.

Q: Are the domains correctly placed relative to each other?
A: Predicted Aligned Error (PAE) is an AlphaFold confidence matrix: entry (i, j) is the expected error in the position of residue j, in ångströms, when the prediction is superimposed on the true structure at residue i. Low PAE within a block of residues means that block is internally rigid and well-predicted; high PAE between two blocks means their relative placement is uncertain even if each block individually is confident.

Q: How confident is the AlphaFold model at each residue?
A: pLDDT is the predicted lDDT-Cα score: AlphaFold's confidence that the local environment of each residue (all inter-atomic distances within 15 Å) is correctly placed. It is a per-residue number between 0 and 100, with higher meaning more reliable.

Q: What family and function is it annotated with?
A: Functional annotations link the protein to curated databases. InterPro entries identify conserved domains and families by matching the sequence against member-database signatures (Pfam, PROSITE, CDD, …). Gene Ontology (GO) terms describe molecular function, biological process, and cellular component in a controlled vocabulary. CATH places the structure in a hierarchical fold classification (Class/Architecture/Topology/Homologous-superfamily). The organism is the source species.

Q: How big and how compact is the whole molecule?
A: Three whole-structure scalars: the radius of gyration (RMS distance of Cα from centroid, in Å), the count of Cα–Cα contacts (pairs closer than 8 Å and separated by more than four residues in sequence — i.e. tertiary, not local, contacts), and the bounding-box dimensions. Together they distinguish compact globular folds from extended fibres or disordered chains.

Q: What known structures does this most resemble?
A: The Foldseek neighbor list gives the closest experimentally determined structures in the PDB, ranked by structural alignment. TM-score near 1 means near-identical fold; near 0.3 means only rough topology match. This is how one finds what a novel AlphaFold prediction most resembles in the solved-structure universe.

Q: Which residues are buried vs exposed?
A: SASA measures how much of the protein is reachable by solvent. It is computed by rolling a water-sized probe over the atomic surface and summing the exposed area (Å²). Per-residue SASA distinguishes core (buried, low SASA) from surface (exposed, high SASA) residues; total SASA is a whole-molecule size measure.

Q: Which residues are in helices, strands, or loops?
A: Eight-state secondary structure (DSSP): H is the canonical α-helix, G the tighter 3₁₀-helix, I the wider π-helix; E/B are β-structure, T and S are turns and bends, and '-' is everything else. DSSP derives these from the pattern of main-chain N–H···O=C hydrogen bonds, not from the sequence.

Q: Where is each backbone atom in 3D?
A: Structure coordinates are given as an mmCIF _atom_site loop: one row per atom with element, residue name, chain id, sequence number, and x/y/z position in Å. Only the four main-chain atoms per residue are included here; side chains are omitted to keep the record compact.

Q: What if only a Cα trace is available?
A: Three-state secondary structure (P-SEA) collapses the eight DSSP classes into helix (a), strand (b), and coil (c). P-SEA assigns these from Cα geometry alone — distances and angles — without requiring backbone oxygens, so it works on any Cα trace.

Q: What do the rendered images show?
A: The six renders are orthographic views along the three Cartesian axes in both directions. Representation (cartoon, sticks, or surface) and color scheme (sequence-rainbow or by-chain) vary across proteins so the training set covers all the common visualization conventions.

Q: What does the local fold look like, residue by residue?
A: Foldseek's 3Di representation compresses backbone geometry into a per-residue letter drawn from a learned twenty-state alphabet. It captures the tertiary interaction pattern around each residue — which residues are packed against it in space, regardless of where they are in sequence.

Q: What do the diagnostic plots show?
A: The contact map is a binary N×N matrix image: pixel (i, j) is dark where Cα_i and Cα_j are within 8 Å and |i−j|>4. Because the |i−j|>4 filter removes local helical contacts, off-diagonal stripes parallel to the main diagonal indicate parallel β-sheets; stripes perpendicular to it indicate antiparallel β-sheets. The Ramachandran plot scatters every residue's (φ, ψ) pair against the sterically allowed regions. The PAE heatmap renders the predicted-aligned-error matrix.